Protein AF-A0A945D5T0-F1 (afdb_monomer_lite)

Structure (mmCIF, N/CA/C/O backbone):
data_AF-A0A945D5T0-F1
#
_entry.id   AF-A0A945D5T0-F1
#
loop_
_atom_site.group_PDB
_atom_site.id
_atom_site.type_symbol
_atom_site.label_atom_id
_atom_site.label_alt_id
_atom_site.label_comp_id
_atom_site.label_asym_id
_atom_site.label_entity_id
_atom_site.label_seq_id
_atom_site.pdbx_PDB_ins_code
_atom_site.Cartn_x
_atom_site.Cartn_y
_atom_site.Cartn_z
_atom_site.occupancy
_atom_site.B_iso_or_equiv
_atom_site.auth_seq_id
_atom_site.auth_comp_id
_atom_site.auth_asym_id
_atom_site.auth_atom_id
_atom_site.pdbx_PDB_model_num
ATOM 1 N N . MET A 1 1 ? -1.485 -1.942 -23.983 1.00 37.28 1 MET A N 1
ATOM 2 C CA . MET A 1 1 ? -2.049 -0.775 -23.276 1.00 37.28 1 MET A CA 1
ATOM 3 C C . MET A 1 1 ? -2.353 -1.192 -21.846 1.00 37.28 1 MET A C 1
ATOM 5 O O . MET A 1 1 ? -3.464 -1.609 -21.560 1.00 37.28 1 MET A O 1
ATOM 9 N N . ALA A 1 2 ? -1.342 -1.205 -20.975 1.00 46.16 2 ALA A N 1
ATOM 10 C CA . ALA A 1 2 ? -1.554 -1.474 -19.556 1.00 46.16 2 ALA A CA 1
ATOM 11 C C . ALA A 1 2 ? -1.971 -0.154 -18.901 1.00 46.16 2 ALA A C 1
ATOM 13 O O . ALA A 1 2 ? -1.190 0.797 -18.898 1.00 46.16 2 ALA A O 1
ATOM 14 N N . HIS A 1 3 ? -3.204 -0.068 -18.404 1.00 52.56 3 HIS A N 1
ATOM 15 C CA . HIS A 1 3 ? -3.606 1.033 -17.536 1.00 52.56 3 HIS A CA 1
ATOM 16 C C . HIS A 1 3 ? -2.801 0.921 -16.240 1.00 52.56 3 HIS A C 1
ATOM 18 O O . HIS A 1 3 ? -3.130 0.147 -15.347 1.00 52.56 3 HIS A O 1
ATOM 24 N N . ILE A 1 4 ? -1.702 1.666 -16.160 1.00 60.25 4 ILE A N 1
ATOM 25 C CA . ILE A 1 4 ? -0.933 1.814 -14.930 1.00 60.25 4 ILE A CA 1
ATOM 26 C C . ILE A 1 4 ? -1.761 2.716 -14.008 1.00 60.25 4 ILE A C 1
ATOM 28 O O . ILE A 1 4 ? -1.762 3.937 -14.146 1.00 60.25 4 ILE A O 1
ATOM 32 N N . CYS A 1 5 ? -2.516 2.104 -13.096 1.00 72.12 5 CYS A N 1
ATOM 33 C CA . CYS A 1 5 ? -3.170 2.816 -12.005 1.00 72.12 5 CYS A CA 1
ATOM 34 C C . CYS A 1 5 ? -2.116 3.079 -10.923 1.00 72.12 5 CYS A C 1
ATOM 36 O O . CYS A 1 5 ? -1.738 2.165 -10.186 1.00 72.12 5 CYS A O 1
ATOM 38 N N . LYS A 1 6 ? -1.581 4.306 -10.894 1.00 83.25 6 LYS A N 1
ATOM 39 C CA . LYS A 1 6 ? -0.663 4.764 -9.848 1.00 83.25 6 LYS A CA 1
ATOM 40 C C . LYS A 1 6 ? -1.455 5.404 -8.719 1.00 83.25 6 LYS A C 1
ATOM 42 O O . LYS A 1 6 ? -2.222 6.330 -8.955 1.00 83.25 6 LYS A O 1
ATOM 47 N N . VAL A 1 7 ? -1.223 4.935 -7.501 1.00 89.62 7 VAL A N 1
ATOM 48 C CA . VAL A 1 7 ? -1.842 5.458 -6.281 1.00 89.62 7 VAL A CA 1
ATOM 49 C C . VAL A 1 7 ? -0.761 6.072 -5.403 1.00 89.62 7 VAL A C 1
ATOM 51 O O . VAL A 1 7 ? 0.221 5.405 -5.075 1.00 89.62 7 VAL A O 1
ATOM 54 N N . ASP A 1 8 ? -0.927 7.334 -5.019 1.00 93.75 8 ASP A N 1
ATOM 55 C CA . ASP A 1 8 ? -0.138 7.949 -3.953 1.00 93.75 8 ASP A CA 1
ATOM 56 C C . ASP A 1 8 ? -0.893 7.927 -2.615 1.00 93.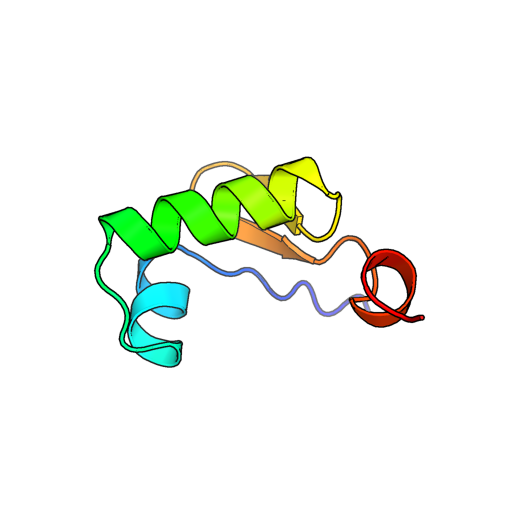75 8 ASP A C 1
ATOM 58 O O . ASP A 1 8 ? -2.076 7.587 -2.531 1.00 93.75 8 ASP A O 1
ATOM 62 N N . ILE A 1 9 ? -0.179 8.265 -1.542 1.00 94.19 9 ILE A N 1
ATOM 63 C CA . ILE A 1 9 ? -0.724 8.251 -0.183 1.00 94.19 9 ILE A CA 1
ATOM 64 C C . ILE A 1 9 ? -1.889 9.227 0.019 1.00 94.19 9 ILE A C 1
ATOM 66 O O . ILE A 1 9 ? -2.800 8.928 0.787 1.00 94.19 9 ILE A O 1
ATOM 70 N N . THR A 1 10 ? -1.862 10.383 -0.642 1.00 94.19 10 THR A N 1
ATOM 71 C CA . THR A 1 10 ? -2.897 11.411 -0.512 1.00 94.19 10 THR A CA 1
ATOM 72 C C . THR A 1 10 ? -4.171 10.923 -1.181 1.00 94.19 10 THR A C 1
ATOM 74 O O . THR A 1 10 ? -5.215 10.898 -0.537 1.00 94.19 10 THR A O 1
ATOM 77 N N . ALA A 1 11 ? -4.066 10.428 -2.416 1.00 93.62 11 ALA A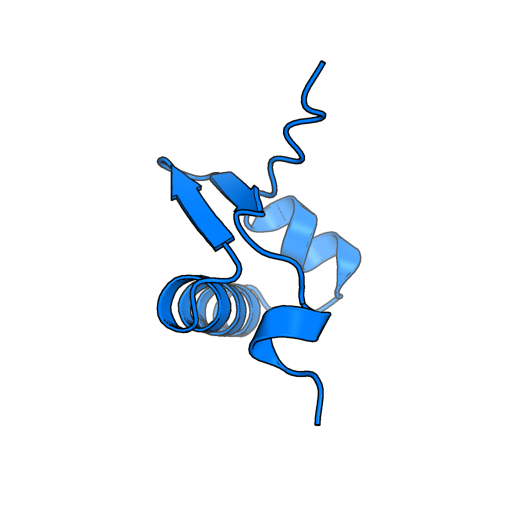 N 1
ATOM 78 C CA . ALA A 1 11 ? -5.185 9.844 -3.143 1.00 93.62 11 ALA A CA 1
ATOM 79 C C . ALA A 1 11 ? -5.796 8.658 -2.379 1.00 93.62 11 ALA A C 1
ATOM 81 O O . ALA A 1 11 ? -7.011 8.582 -2.217 1.00 93.62 11 ALA A O 1
ATOM 82 N N . PHE A 1 12 ? -4.964 7.761 -1.839 1.00 94.88 12 PHE A N 1
ATOM 83 C CA . PHE A 1 12 ? -5.450 6.625 -1.054 1.00 94.88 12 PHE A CA 1
ATOM 84 C C . PHE A 1 12 ? -6.194 7.064 0.213 1.00 94.88 12 PHE A C 1
ATOM 86 O O . PHE A 1 12 ? -7.282 6.563 0.501 1.00 94.88 12 PHE A O 1
ATOM 93 N N . ARG A 1 13 ? -5.631 8.024 0.955 1.00 95.44 13 ARG A N 1
ATOM 94 C CA . ARG A 1 13 ? -6.256 8.611 2.145 1.00 95.44 13 ARG A CA 1
ATOM 95 C C . ARG A 1 13 ? -7.603 9.244 1.804 1.00 95.44 13 ARG A C 1
ATOM 97 O O . ARG A 1 13 ? -8.584 8.980 2.488 1.00 95.44 13 ARG A O 1
ATOM 104 N N . ASP A 1 14 ? -7.653 10.047 0.749 1.00 95.38 14 ASP A N 1
ATOM 105 C CA . ASP A 1 14 ? -8.854 10.791 0.367 1.00 95.38 14 ASP A CA 1
ATOM 106 C C . ASP A 1 14 ? -9.971 9.851 -0.111 1.00 95.38 14 ASP A C 1
ATOM 108 O O . ASP A 1 14 ? -11.138 10.077 0.197 1.00 95.38 14 ASP A O 1
ATOM 112 N N . CYS A 1 15 ? -9.624 8.747 -0.782 1.00 95.56 15 CYS A N 1
ATOM 113 C CA . CYS A 1 15 ? -10.593 7.729 -1.193 1.00 95.56 15 CYS A CA 1
ATOM 114 C C . CYS A 1 15 ? -11.106 6.852 -0.037 1.00 95.56 15 CYS A C 1
ATOM 116 O O . CYS A 1 15 ? -12.236 6.373 -0.100 1.00 95.56 15 CYS A O 1
ATOM 118 N N . THR A 1 16 ? -10.289 6.597 0.988 1.00 95.88 16 THR A N 1
ATOM 119 C CA . THR A 1 16 ? -10.629 5.675 2.094 1.00 95.88 16 THR A CA 1
ATOM 120 C C . THR A 1 16 ? -11.125 6.385 3.353 1.00 95.88 16 THR A C 1
ATOM 122 O O . THR A 1 16 ? -11.743 5.754 4.208 1.00 95.88 16 THR A O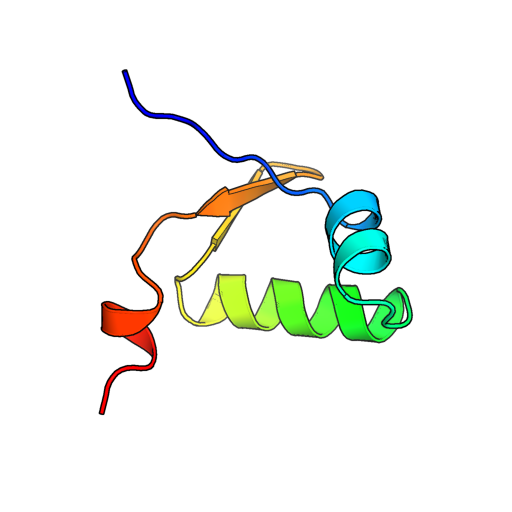 1
ATOM 125 N N . GLY A 1 17 ? -10.846 7.682 3.495 1.00 96.25 17 GLY A N 1
ATOM 126 C CA . GLY A 1 17 ? -11.189 8.487 4.668 1.00 96.25 17 GLY A CA 1
ATOM 127 C C . GLY A 1 17 ? -10.352 8.194 5.920 1.00 96.25 17 GLY A C 1
ATOM 128 O O . GLY A 1 17 ? -10.633 8.753 6.980 1.00 96.25 17 GLY A O 1
ATOM 129 N N . ILE A 1 18 ? -9.334 7.331 5.839 1.00 96.44 18 ILE A N 1
ATOM 130 C CA . ILE A 1 18 ? -8.513 6.957 7.000 1.00 96.44 18 ILE A CA 1
ATOM 131 C C . ILE A 1 18 ? -7.396 7.971 7.262 1.00 96.44 18 ILE A C 1
ATOM 133 O O . ILE A 1 18 ? -6.964 8.701 6.376 1.00 96.44 18 ILE A O 1
ATOM 137 N N . GLY A 1 19 ? -6.880 8.006 8.493 1.00 96.62 19 GLY A N 1
ATOM 138 C CA . GLY A 1 19 ? -5.739 8.853 8.842 1.00 96.62 19 GLY A CA 1
ATOM 139 C C . GLY A 1 19 ? -4.453 8.446 8.111 1.00 96.62 19 GLY A C 1
ATOM 140 O O . GLY A 1 19 ? -4.248 7.278 7.789 1.00 96.62 19 GLY A O 1
ATOM 141 N N . ARG A 1 20 ? -3.541 9.406 7.900 1.00 94.81 20 ARG A N 1
ATOM 142 C CA . ARG A 1 20 ? -2.283 9.190 7.157 1.00 94.81 20 ARG A CA 1
ATOM 143 C C . ARG A 1 20 ? -1.440 8.031 7.704 1.00 94.81 20 ARG A C 1
ATOM 145 O O . ARG A 1 20 ? -0.854 7.311 6.910 1.00 94.81 20 ARG A O 1
ATOM 152 N N . ASN A 1 21 ? -1.374 7.855 9.023 1.00 96.56 21 ASN A N 1
ATOM 153 C CA . ASN A 1 21 ? -0.573 6.785 9.627 1.00 96.56 21 ASN A CA 1
ATOM 154 C C . ASN A 1 21 ? -1.144 5.404 9.275 1.00 96.56 21 ASN A C 1
ATOM 156 O O . ASN A 1 21 ? -0.419 4.570 8.749 1.00 96.56 21 ASN A O 1
ATOM 160 N N . LEU A 1 22 ? -2.459 5.218 9.434 1.00 97.69 22 LEU A N 1
ATOM 161 C CA . LEU A 1 22 ? -3.127 3.975 9.046 1.00 97.69 22 LEU A CA 1
ATOM 162 C C . LEU A 1 22 ? -3.053 3.739 7.529 1.00 97.69 22 LEU A C 1
ATOM 164 O O . LEU A 1 22 ? -2.858 2.613 7.087 1.00 97.69 22 LEU A O 1
ATOM 168 N N . ALA A 1 23 ? -3.146 4.798 6.719 1.00 96.81 23 ALA A N 1
ATOM 169 C CA . ALA A 1 23 ? -2.947 4.699 5.274 1.00 96.81 23 ALA A CA 1
ATOM 170 C C . ALA A 1 23 ? -1.553 4.171 4.906 1.00 96.81 23 ALA A C 1
ATOM 172 O O . ALA A 1 23 ? -1.439 3.370 3.983 1.00 96.81 23 ALA A O 1
ATOM 173 N N . ILE A 1 24 ? -0.500 4.594 5.616 1.00 95.69 24 ILE A N 1
ATOM 174 C CA . ILE A 1 24 ? 0.860 4.075 5.404 1.00 95.69 24 ILE A CA 1
ATOM 175 C C . ILE A 1 24 ? 0.902 2.585 5.720 1.00 95.69 24 ILE A C 1
ATOM 177 O O . ILE A 1 24 ? 1.320 1.815 4.860 1.00 95.69 24 ILE A O 1
ATOM 181 N N . GLU A 1 25 ? 0.418 2.190 6.896 1.00 97.81 25 GLU A N 1
ATOM 182 C CA . GLU A 1 25 ? 0.452 0.797 7.355 1.00 97.81 25 GLU A CA 1
ATOM 183 C C . GLU A 1 25 ? -0.306 -0.141 6.405 1.00 97.81 25 GLU A C 1
ATOM 185 O O . GLU A 1 25 ? 0.203 -1.195 6.031 1.00 97.81 25 GLU A O 1
ATOM 190 N N . VAL A 1 26 ? -1.493 0.260 5.940 1.00 97.25 26 VAL A N 1
ATOM 191 C CA . VAL A 1 26 ? -2.282 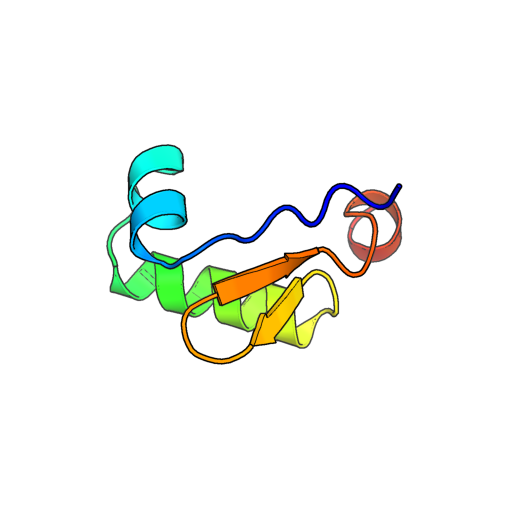-0.531 4.981 1.00 97.25 26 VAL A CA 1
ATOM 192 C C . VAL A 1 26 ? -1.565 -0.655 3.635 1.00 97.25 26 VAL A C 1
ATOM 194 O O . VAL A 1 26 ? -1.527 -1.736 3.048 1.00 97.25 26 VAL A O 1
ATOM 197 N N . LEU A 1 27 ? -0.974 0.433 3.136 1.00 96.38 27 LEU A N 1
ATOM 198 C CA . LEU A 1 27 ? -0.237 0.401 1.874 1.00 96.38 27 LEU A CA 1
ATOM 199 C C . LEU A 1 27 ? 1.055 -0.426 1.978 1.00 96.38 27 LEU A C 1
ATOM 201 O O . LEU A 1 27 ? 1.419 -1.099 1.018 1.00 96.3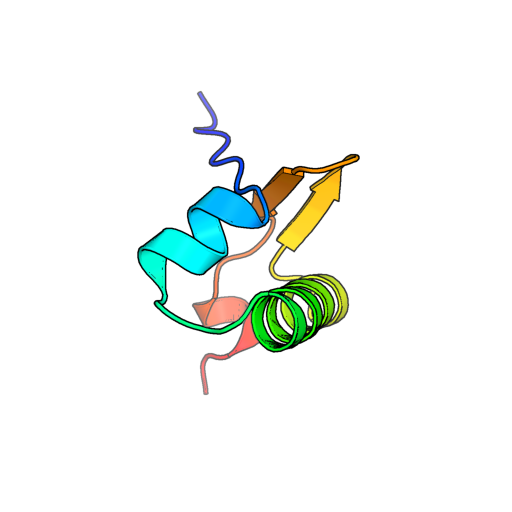8 27 LEU A O 1
ATOM 205 N N . GLU A 1 28 ? 1.736 -0.405 3.123 1.00 97.00 28 GLU A N 1
ATOM 206 C CA . GLU A 1 28 ? 2.896 -1.265 3.396 1.00 97.00 28 GLU A CA 1
ATOM 207 C C . GLU A 1 28 ? 2.494 -2.736 3.530 1.00 97.00 28 GLU A C 1
ATOM 209 O O . GLU A 1 28 ? 3.189 -3.612 3.014 1.00 97.00 28 GLU A O 1
ATOM 214 N N . PHE A 1 29 ? 1.336 -3.018 4.133 1.00 97.75 29 PHE A N 1
ATOM 215 C CA . PHE A 1 29 ? 0.767 -4.360 4.141 1.00 97.75 29 PHE A CA 1
ATOM 216 C C . PHE A 1 29 ? 0.505 -4.858 2.714 1.00 97.75 29 PHE A C 1
ATOM 218 O O . PHE A 1 29 ? 0.959 -5.948 2.365 1.00 97.75 29 PHE A O 1
ATOM 225 N N . PHE A 1 30 ? -0.138 -4.055 1.859 1.00 96.94 30 PHE A N 1
ATOM 226 C CA . PHE A 1 30 ? -0.356 -4.399 0.449 1.00 96.94 30 PHE A CA 1
ATOM 227 C C . PHE A 1 30 ? 0.942 -4.629 -0.327 1.00 96.94 30 PHE A C 1
ATOM 229 O O . PHE A 1 30 ? 0.998 -5.547 -1.149 1.00 96.94 30 PHE A O 1
ATOM 236 N N . ASP A 1 31 ? 1.989 -3.854 -0.040 1.00 96.75 31 ASP A N 1
ATOM 237 C CA . ASP A 1 31 ? 3.318 -4.088 -0.604 1.00 96.75 31 ASP A CA 1
ATOM 238 C C . ASP A 1 31 ? 3.879 -5.448 -0.136 1.00 96.75 31 ASP A C 1
ATOM 240 O O . ASP A 1 31 ? 4.380 -6.229 -0.947 1.00 96.75 31 ASP A O 1
ATOM 244 N N . SER A 1 32 ? 3.748 -5.770 1.157 1.00 97.81 32 SER A N 1
ATOM 245 C CA . SER A 1 32 ? 4.286 -7.004 1.756 1.00 97.81 32 SER A CA 1
ATOM 246 C C . SER A 1 32 ? 3.617 -8.289 1.261 1.00 97.81 32 SER A C 1
ATOM 248 O O . SER A 1 32 ? 4.292 -9.304 1.097 1.00 97.81 32 SER A O 1
ATOM 250 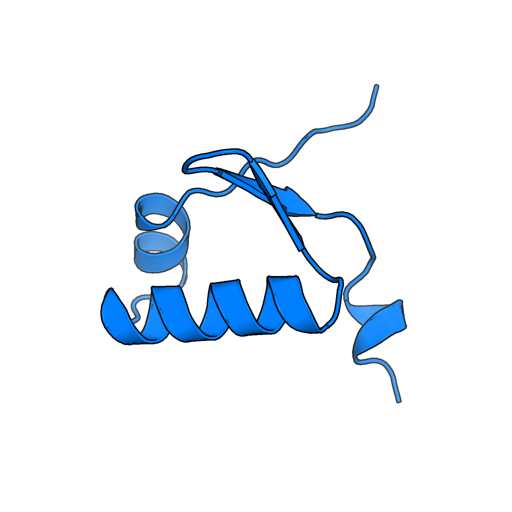N N . VAL A 1 33 ? 2.310 -8.248 0.981 1.00 97.50 33 VAL A N 1
ATOM 251 C CA . VAL A 1 33 ? 1.557 -9.402 0.459 1.00 97.50 33 VAL A CA 1
ATOM 252 C C . VAL A 1 33 ? 1.607 -9.495 -1.069 1.00 97.50 33 VAL A C 1
ATOM 254 O O . VAL A 1 33 ? 1.024 -10.406 -1.651 1.00 97.50 33 VAL A O 1
ATOM 257 N N . GLY A 1 34 ? 2.298 -8.559 -1.730 1.00 96.31 34 GLY A N 1
ATOM 258 C CA . GLY A 1 34 ? 2.494 -8.560 -3.178 1.00 96.31 34 GLY A CA 1
ATOM 259 C C . GLY A 1 34 ? 1.303 -8.044 -3.986 1.00 96.31 34 GLY A C 1
ATOM 260 O O . GLY A 1 34 ? 1.208 -8.338 -5.175 1.00 96.31 34 GLY A O 1
ATOM 261 N N . LEU A 1 35 ? 0.396 -7.273 -3.377 1.00 96.44 35 LEU A N 1
ATOM 262 C CA . LEU A 1 35 ? -0.714 -6.633 -4.092 1.00 96.44 35 LEU A CA 1
ATOM 263 C C . LEU A 1 35 ? -0.229 -5.412 -4.878 1.00 96.44 35 LEU A C 1
ATOM 265 O O . LEU A 1 35 ? -0.592 -5.215 -6.043 1.00 96.44 35 LEU A O 1
ATOM 269 N N . THR A 1 36 ? 0.602 -4.592 -4.236 1.00 96.38 36 THR A N 1
ATOM 270 C CA . THR A 1 36 ? 1.164 -3.376 -4.821 1.00 96.38 36 THR A CA 1
ATOM 271 C C . THR A 1 36 ? 2.681 -3.412 -4.851 1.00 96.38 36 THR A C 1
ATOM 273 O O . THR A 1 36 ? 3.332 -4.124 -4.093 1.00 96.38 36 THR A O 1
ATOM 276 N N . LYS A 1 37 ? 3.264 -2.619 -5.750 1.00 96.12 37 LYS A N 1
ATOM 277 C CA . LYS A 1 37 ? 4.694 -2.321 -5.747 1.00 96.12 37 LYS A CA 1
ATOM 278 C C . LYS A 1 37 ? 4.904 -0.824 -5.637 1.00 96.12 37 LYS A C 1
ATOM 280 O O . LYS A 1 37 ? 4.373 -0.060 -6.449 1.00 96.12 37 LYS A O 1
ATOM 285 N N . ARG A 1 38 ? 5.706 -0.420 -4.655 1.00 96.12 38 ARG A N 1
ATOM 286 C CA . ARG A 1 38 ? 6.109 0.969 -4.448 1.00 96.12 38 ARG A CA 1
ATOM 287 C C . ARG A 1 38 ? 7.196 1.393 -5.437 1.00 96.12 38 ARG A C 1
ATOM 289 O O . ARG A 1 38 ? 8.198 0.702 -5.607 1.00 96.12 38 ARG A O 1
ATOM 296 N N . ASP A 1 39 ? 6.991 2.559 -6.037 1.00 94.69 39 ASP A N 1
ATOM 297 C CA . ASP A 1 39 ? 7.939 3.291 -6.876 1.00 94.69 39 ASP A CA 1
ATOM 298 C C . ASP A 1 39 ? 7.930 4.766 -6.437 1.00 94.69 39 ASP A C 1
ATOM 300 O O . ASP A 1 39 ? 7.001 5.535 -6.725 1.00 94.69 39 ASP A O 1
ATOM 304 N N . GLY A 1 40 ? 8.919 5.125 -5.614 1.00 92.00 40 GLY A N 1
ATOM 305 C CA . GLY A 1 40 ? 8.993 6.419 -4.939 1.00 92.00 40 GLY A CA 1
ATOM 306 C C . GLY A 1 40 ? 7.778 6.689 -4.042 1.00 92.00 40 GLY A C 1
ATOM 307 O O . GLY A 1 40 ? 7.563 6.011 -3.030 1.00 92.00 40 GLY A O 1
ATOM 308 N N . ASN A 1 41 ? 6.991 7.703 -4.414 1.00 91.62 41 ASN A N 1
ATOM 309 C CA . ASN A 1 41 ? 5.781 8.131 -3.697 1.00 91.62 41 ASN A CA 1
ATOM 310 C C . ASN A 1 41 ? 4.491 7.503 -4.237 1.00 91.62 41 ASN A C 1
ATOM 312 O O . ASN A 1 41 ? 3.414 7.766 -3.704 1.00 91.62 41 ASN A O 1
ATOM 316 N N . THR A 1 42 ? 4.595 6.682 -5.280 1.00 94.56 42 THR A N 1
ATOM 317 C CA . THR A 1 42 ? 3.449 6.037 -5.920 1.00 94.56 42 THR A CA 1
ATOM 318 C C . THR A 1 42 ? 3.518 4.527 -5.770 1.00 94.56 42 THR A C 1
ATOM 320 O O . THR A 1 42 ? 4.577 3.950 -5.519 1.00 94.56 42 THR A O 1
ATOM 323 N N . ARG A 1 43 ? 2.373 3.876 -5.929 1.00 95.62 43 ARG A N 1
ATOM 324 C CA . ARG A 1 43 ? 2.224 2.424 -5.957 1.00 95.62 43 ARG A CA 1
ATOM 325 C C . ARG A 1 43 ? 1.460 2.009 -7.190 1.00 95.62 43 ARG A C 1
ATOM 327 O O . ARG A 1 43 ? 0.541 2.708 -7.599 1.00 95.62 43 ARG A O 1
ATOM 334 N N . THR A 1 44 ? 1.832 0.872 -7.757 1.00 96.00 44 THR A N 1
ATOM 335 C CA . THR A 1 44 ? 1.106 0.250 -8.870 1.00 96.00 44 THR A CA 1
ATOM 336 C C . THR A 1 44 ? 0.588 -1.110 -8.422 1.00 96.00 44 THR A C 1
ATOM 338 O O . THR A 1 44 ? 1.287 -1.812 -7.691 1.00 96.00 44 THR A O 1
ATOM 341 N N . LEU A 1 45 ? -0.615 -1.484 -8.856 1.00 94.81 45 LEU A N 1
ATOM 342 C CA . LEU A 1 45 ? -1.127 -2.846 -8.691 1.00 94.81 45 LEU A CA 1
ATOM 343 C C . LEU A 1 45 ? -0.297 -3.824 -9.530 1.00 94.81 45 LEU A C 1
ATOM 345 O O . LEU A 1 45 ? -0.094 -3.594 -10.722 1.00 94.81 45 LEU A O 1
ATOM 349 N N . ILE A 1 46 ? 0.172 -4.905 -8.908 1.00 95.38 46 ILE A N 1
ATOM 350 C CA . ILE A 1 46 ? 0.975 -5.948 -9.575 1.00 95.38 46 ILE A CA 1
ATOM 351 C C . ILE A 1 46 ? 0.316 -7.332 -9.544 1.00 95.38 46 ILE A C 1
ATOM 353 O O . ILE A 1 46 ? 0.799 -8.251 -10.200 1.00 95.38 46 ILE A O 1
ATOM 357 N N . ALA A 1 47 ? -0.791 -7.471 -8.818 1.00 94.44 47 ALA A N 1
ATOM 358 C CA . ALA A 1 47 ? -1.592 -8.682 -8.740 1.00 94.44 47 ALA A CA 1
ATOM 359 C C . ALA A 1 47 ? -3.071 -8.329 -8.534 1.00 94.44 47 ALA A C 1
ATOM 361 O O . ALA A 1 47 ? -3.412 -7.230 -8.091 1.00 94.44 47 ALA A O 1
ATOM 362 N N . GLU A 1 48 ? -3.961 -9.270 -8.843 1.00 94.25 48 GLU A N 1
ATOM 363 C CA . GLU A 1 48 ? -5.376 -9.143 -8.504 1.00 94.25 48 GLU A CA 1
ATOM 364 C C . GLU A 1 48 ? -5.602 -9.481 -7.030 1.00 94.25 48 GLU A C 1
ATOM 366 O O . GLU A 1 48 ? -5.108 -10.493 -6.535 1.00 94.25 48 GLU A O 1
ATOM 371 N N . ALA A 1 49 ? -6.426 -8.685 -6.344 1.00 93.62 49 ALA A N 1
ATOM 372 C CA . ALA A 1 49 ? -6.768 -8.917 -4.941 1.00 93.62 49 ALA A CA 1
ATOM 373 C C . ALA A 1 49 ? -7.349 -10.320 -4.699 1.00 93.62 49 ALA A C 1
ATOM 375 O O . ALA A 1 49 ? -7.054 -10.936 -3.680 1.00 93.62 49 ALA A O 1
ATOM 376 N N . LYS A 1 50 ? -8.112 -10.864 -5.657 1.00 95.69 50 LYS A N 1
ATOM 377 C CA . LYS A 1 50 ? -8.659 -12.225 -5.576 1.00 95.69 50 LYS A CA 1
ATOM 378 C C . LYS A 1 50 ? -7.567 -13.298 -5.498 1.00 95.69 50 LYS A C 1
ATOM 380 O O . LYS A 1 50 ? -7.757 -14.283 -4.800 1.00 95.69 50 LYS A O 1
ATOM 385 N N . ASN A 1 51 ? -6.429 -13.102 -6.161 1.00 94.75 51 ASN A N 1
ATOM 386 C CA . ASN A 1 51 ? -5.330 -14.071 -6.139 1.00 94.75 51 ASN A CA 1
ATOM 387 C C . ASN A 1 51 ? -4.574 -14.072 -4.802 1.00 94.75 51 ASN A C 1
ATOM 389 O O . ASN A 1 51 ? -3.861 -15.025 -4.514 1.00 94.75 51 ASN A O 1
ATOM 393 N N . ILE A 1 52 ? -4.715 -13.005 -4.010 1.00 94.75 52 ILE A N 1
ATOM 394 C CA . ILE A 1 52 ? -4.029 -12.838 -2.723 1.00 94.75 52 ILE A CA 1
ATOM 395 C C . ILE A 1 52 ? -4.970 -13.142 -1.552 1.00 94.75 52 ILE A C 1
ATOM 397 O O . ILE A 1 52 ? -4.570 -13.802 -0.600 1.00 94.75 52 ILE A O 1
ATOM 401 N N . PHE A 1 53 ? -6.217 -12.667 -1.613 1.00 94.44 53 PHE A N 1
ATOM 402 C CA . PHE A 1 53 ? -7.183 -12.730 -0.507 1.00 94.44 53 PHE A CA 1
ATOM 403 C C . PHE A 1 53 ? -8.386 -13.643 -0.777 1.00 94.44 53 PHE A C 1
ATOM 405 O O . PHE A 1 53 ? -9.254 -13.776 0.084 1.00 94.44 53 PHE A O 1
ATOM 412 N N . GLY A 1 54 ? -8.493 -14.231 -1.970 1.00 89.75 54 GLY A N 1
ATOM 413 C CA . GLY A 1 54 ? -9.575 -15.154 -2.297 1.00 89.75 54 GLY A CA 1
ATOM 414 C C . GLY A 1 54 ? -9.415 -16.466 -1.536 1.00 89.75 54 GLY A C 1
ATOM 415 O O . GLY A 1 54 ? -8.416 -17.157 -1.715 1.00 89.75 54 GLY A O 1
ATOM 416 N N . SER A 1 55 ? -10.396 -16.779 -0.687 1.00 64.81 55 SER A N 1
ATOM 417 C CA . SER A 1 55 ? -10.611 -18.118 -0.115 1.00 64.81 55 SER A CA 1
ATOM 418 C C . SER A 1 55 ? -11.330 -19.017 -1.115 1.00 64.81 55 SER A C 1
ATOM 420 O O . SER A 1 55 ? -12.206 -18.483 -1.837 1.00 64.81 55 SER A O 1
#

Sequence (55 aa):
MAHICKVDITAFRDCTGIGRNLAIEVLEFFDSVGLTKRDGNTRTLIAEAKNIFGS

pLDDT: mean 90.78, std 13.13, range [37.28, 97.81]

Radius of gyration: 11.37 Å; chains: 1; bounding box: 20×30×33 Å

Foldseek 3Di:
DDPFPKDFLVNQCVVVVDDSVVSVVVVVVCCVQQQWDDDPRIITGPDDPCVRPPD

Secondary structure (DSSP, 8-state):
-----EEEHHHHHHHH---HHHHHHHHHHHHHTTSEEEETTEEEE-S-HHHHH--